Protein AF-A0A7C2JYH9-F1 (afdb_monomer)

pLDDT: mean 71.26, std 11.31, range [40.41, 88.88]

Organism: NCBI:txid360056

Sequence (153 aa):
MNAPSTTSTTDSGTVCRYCSLPVAGTVSPGEDAYCCFGCRFAAAVTGATGDQGEARWMATALGLSVFCTMNVVMMTMALWSYAAAPQSPFERHLADFLRYGALLFTAPVLLLLGRSLAINAWRQLRRGSLSNDLLLLTGVAAAAVVSVVATMR

Secondary structure (DSSP, 8-state):
------------PPBPTTT-PBP-SPPPTTS---SSHHHHHHHHHH--SS-HHHHHHHHHHHHHHHHHHHHHHHHHHHHHHHSSS--SHHHHHHHHHHHHHHHHHHHHHHHHHHHHHHHHHHHHHHTT---HHHHHHHHHHHHHHHHHHHHH-

Radius of gyration: 21.71 Å; Cα contacts (8 Å, |Δi|>4): 119; chains: 1; bounding box: 62×43×54 Å

Solvent-accessible surface area (backbone atoms only — not comparable to full-atom values): 8812 Å² total; per-residue (Å²): 137,81,80,84,79,81,77,78,76,80,71,90,54,54,46,11,77,73,74,63,44,79,27,76,57,91,68,61,94,92,57,90,48,54,61,39,70,65,44,44,49,51,45,53,69,70,48,90,69,88,51,67,62,62,42,49,50,50,53,49,52,50,52,50,37,52,54,30,48,53,52,32,52,52,36,50,52,50,32,59,74,70,30,69,74,58,86,48,78,66,30,47,55,50,34,50,51,38,50,53,48,32,48,59,41,45,48,59,39,49,53,60,52,45,49,58,49,50,58,48,35,53,55,35,53,75,54,74,31,93,41,70,52,48,59,54,48,51,53,54,51,52,55,50,51,52,52,53,52,65,69,77,105

Mean predicted aligned error: 12.72 Å

Foldseek 3Di:
DDDDDPPPPPPVADAQPQPRHGAPFDDDPPDHDHQDPVSVLVCVCVVPDDPPPVNVLSVVLVVLLVVLVVLLVVLVVVCCVQQVPDPDPVSVVSNLVSLVSSVVSVVVNCVSVVVVLVVVLVVCVVRVDPGPSVVVNVVVVVVNVVSVVVSVD

Structure (mmCIF, N/CA/C/O backbone):
data_AF-A0A7C2JYH9-F1
#
_entry.id   AF-A0A7C2JYH9-F1
#
loop_
_atom_site.group_PDB
_atom_site.id
_atom_site.type_symbol
_atom_site.label_atom_id
_atom_site.label_alt_id
_atom_site.label_comp_id
_atom_site.label_asym_id
_atom_site.label_entity_id
_atom_site.label_seq_id
_atom_site.pdbx_PDB_ins_code
_atom_site.Cartn_x
_atom_site.Cartn_y
_atom_site.Cartn_z
_atom_site.occupancy
_atom_site.B_iso_or_equiv
_atom_site.auth_seq_id
_atom_site.auth_comp_id
_atom_site.auth_asym_id
_atom_site.auth_atom_id
_atom_site.pdbx_PDB_model_num
ATOM 1 N N . MET A 1 1 ? -39.394 36.019 4.699 1.00 40.41 1 MET A N 1
ATOM 2 C CA . MET A 1 1 ? -40.261 35.104 5.467 1.00 40.41 1 MET A CA 1
ATOM 3 C C . MET A 1 1 ? -39.894 33.672 5.105 1.00 40.41 1 MET A C 1
ATOM 5 O O . MET A 1 1 ? -40.191 33.229 4.009 1.00 40.41 1 MET A O 1
ATOM 9 N N . ASN A 1 2 ? -39.126 33.069 6.015 1.00 42.12 2 ASN A N 1
ATOM 10 C CA . ASN A 1 2 ? -38.903 31.659 6.361 1.00 42.12 2 ASN A CA 1
ATOM 11 C C . ASN A 1 2 ? -38.902 30.589 5.255 1.00 42.12 2 ASN A C 1
ATOM 13 O O . ASN A 1 2 ? -39.947 30.097 4.839 1.00 42.12 2 ASN A O 1
ATOM 17 N N . ALA A 1 3 ? -37.689 30.155 4.897 1.00 43.59 3 ALA A N 1
ATOM 18 C CA . ALA A 1 3 ? -37.429 28.853 4.296 1.00 43.59 3 ALA A CA 1
ATOM 19 C C . ALA A 1 3 ? -37.641 27.733 5.339 1.00 43.59 3 ALA A C 1
ATOM 21 O O . ALA A 1 3 ? -37.310 27.934 6.513 1.00 43.59 3 ALA A O 1
ATOM 22 N N . PRO A 1 4 ? -38.178 26.567 4.940 1.00 48.16 4 PRO A N 1
ATOM 23 C CA . PRO A 1 4 ? -38.357 25.434 5.832 1.00 48.16 4 PRO A CA 1
ATOM 24 C C . PRO A 1 4 ? -36.997 24.843 6.215 1.00 48.16 4 PRO A C 1
ATOM 26 O O . PRO A 1 4 ? -36.172 24.494 5.373 1.00 48.16 4 PRO A O 1
ATOM 29 N N . SER A 1 5 ? -36.796 24.752 7.522 1.00 45.44 5 SER A N 1
ATOM 30 C CA . SER A 1 5 ? -35.735 24.040 8.214 1.00 45.44 5 SER A CA 1
ATOM 31 C C . SER A 1 5 ? -35.665 22.584 7.749 1.00 45.44 5 SER A C 1
ATOM 33 O O . SER A 1 5 ? -36.522 21.767 8.092 1.00 45.44 5 SER A O 1
ATOM 35 N N . THR A 1 6 ? -34.614 22.240 7.000 1.00 44.12 6 THR A N 1
ATOM 36 C CA . THR A 1 6 ? -34.202 20.849 6.817 1.00 44.12 6 THR A CA 1
ATOM 37 C C . THR A 1 6 ? -33.797 20.296 8.175 1.00 44.12 6 THR A C 1
ATOM 39 O O . THR A 1 6 ? -32.759 20.616 8.748 1.00 44.12 6 THR A O 1
ATOM 42 N N . THR A 1 7 ? -34.698 19.489 8.709 1.00 42.22 7 THR A N 1
ATOM 43 C CA . THR A 1 7 ? -34.544 18.659 9.891 1.00 42.22 7 THR A CA 1
ATOM 44 C C . THR A 1 7 ? -33.436 17.649 9.597 1.00 42.22 7 THR A C 1
ATOM 46 O O . THR A 1 7 ? -33.659 16.628 8.955 1.00 42.22 7 THR A O 1
ATOM 49 N N . SER A 1 8 ? -32.210 17.948 10.022 1.00 42.62 8 SER A N 1
ATOM 50 C CA . SER A 1 8 ? -31.159 16.945 10.160 1.00 42.62 8 SER A CA 1
ATOM 51 C C . SER A 1 8 ? -31.549 16.051 11.332 1.00 42.62 8 SER A C 1
ATOM 53 O O . SER A 1 8 ? -31.332 16.402 12.491 1.00 42.62 8 SER A O 1
ATOM 55 N N . THR A 1 9 ? -32.213 14.943 11.015 1.00 42.75 9 THR A N 1
ATOM 56 C CA . THR A 1 9 ? -32.520 13.849 11.930 1.00 42.75 9 THR A CA 1
ATOM 57 C C . THR A 1 9 ? -31.244 13.459 12.665 1.00 42.75 9 THR A C 1
ATOM 59 O O . THR A 1 9 ? -30.290 12.977 12.056 1.00 42.75 9 THR A O 1
ATOM 62 N N . THR A 1 10 ? -31.218 13.717 13.969 1.00 44.34 10 THR A N 1
ATOM 63 C CA . THR A 1 10 ? -30.213 13.209 14.896 1.00 44.34 10 THR A CA 1
ATOM 64 C C . THR A 1 10 ? -30.364 11.692 14.939 1.00 44.34 10 THR A C 1
ATOM 66 O O . THR A 1 10 ? -31.104 11.156 15.760 1.00 44.34 10 THR A O 1
ATOM 69 N N . ASP A 1 11 ? -29.717 10.996 14.006 1.00 48.28 11 ASP A N 1
ATOM 70 C CA . ASP A 1 11 ? -29.376 9.598 14.212 1.00 48.28 11 ASP A CA 1
ATOM 71 C C . ASP A 1 11 ? -28.418 9.598 15.403 1.00 48.28 11 ASP A C 1
ATOM 73 O O . ASP A 1 11 ? -27.354 10.224 15.352 1.00 48.28 11 ASP A O 1
ATOM 77 N N . SER A 1 12 ? -28.828 8.983 16.511 1.00 46.62 12 SER A N 1
ATOM 78 C CA . SER A 1 12 ? -27.999 8.743 17.698 1.00 46.62 12 SER A CA 1
ATOM 79 C C . SER A 1 12 ? -26.938 7.693 17.351 1.00 46.62 12 SER A C 1
ATOM 81 O O . SER A 1 12 ? -26.875 6.613 17.934 1.00 46.62 12 SER A O 1
ATOM 83 N N . GLY A 1 13 ? -26.166 7.991 16.309 1.00 58.81 13 GLY A N 1
ATOM 84 C CA . GLY A 1 13 ? -25.212 7.122 15.666 1.00 58.81 13 GLY A CA 1
ATOM 85 C C . GLY A 1 13 ? -23.961 7.019 16.512 1.00 58.81 13 GLY A C 1
ATOM 86 O O . GLY A 1 13 ? -23.521 7.973 17.158 1.00 58.81 13 GLY A O 1
ATOM 87 N N . THR A 1 14 ? -23.376 5.831 16.516 1.00 73.69 14 THR A N 1
ATOM 88 C CA . THR A 1 14 ? -22.096 5.601 17.167 1.00 73.69 14 THR A CA 1
ATOM 89 C C . THR A 1 14 ? -21.051 6.551 16.574 1.00 73.69 14 THR A C 1
ATOM 91 O O . THR A 1 14 ? -20.846 6.592 15.361 1.00 73.69 14 THR A O 1
ATOM 94 N N . VAL A 1 15 ? -20.401 7.345 17.423 1.00 82.75 15 VAL A N 1
ATOM 95 C CA . VAL A 1 15 ? -19.322 8.255 17.015 1.00 82.75 15 VAL A CA 1
ATOM 96 C C . VAL A 1 15 ? -17.974 7.544 17.071 1.00 82.75 15 VAL A C 1
ATOM 98 O O . VAL A 1 15 ? -17.755 6.644 17.882 1.00 82.75 15 VAL A O 1
ATOM 101 N N . CYS A 1 16 ? -17.049 7.942 16.201 1.00 81.75 16 CYS A N 1
ATOM 102 C CA . CYS A 1 16 ? -15.699 7.394 16.171 1.00 81.75 16 CYS A CA 1
ATOM 103 C C . CYS A 1 16 ? -14.961 7.753 17.465 1.00 81.75 16 CYS A C 1
ATOM 105 O O . CYS A 1 16 ? -14.857 8.932 17.801 1.00 81.75 16 CYS A O 1
ATOM 107 N N . ARG A 1 17 ? -14.366 6.771 18.151 1.00 83.75 17 ARG A N 1
ATOM 108 C CA . ARG A 1 17 ? -13.667 7.001 19.430 1.00 83.75 17 ARG A CA 1
ATOM 109 C C . ARG A 1 17 ? -12.470 7.954 19.322 1.00 83.75 17 ARG A C 1
ATOM 111 O O . ARG A 1 17 ? -12.154 8.646 20.281 1.00 83.75 17 ARG A O 1
ATOM 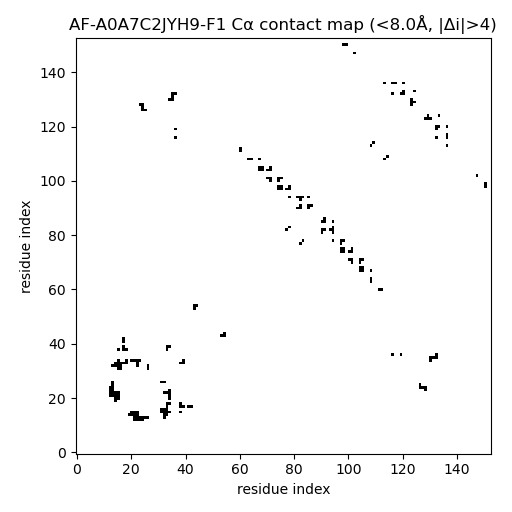118 N N . TYR A 1 18 ? -11.794 7.971 18.174 1.00 82.00 18 TYR A N 1
ATOM 119 C CA . TYR A 1 18 ? -10.576 8.767 17.972 1.00 82.00 18 TYR A CA 1
ATOM 120 C C . TYR A 1 18 ? -10.864 10.125 17.314 1.00 82.00 18 TYR A C 1
ATOM 122 O O . TYR A 1 18 ? -10.340 11.148 17.735 1.00 82.00 18 TYR A O 1
ATOM 130 N N . CYS A 1 19 ? -11.722 10.135 16.291 1.00 83.50 19 CYS A N 1
ATOM 131 C CA . CYS A 1 19 ? -11.964 11.301 15.438 1.00 83.50 19 CYS A CA 1
ATOM 132 C C . CYS A 1 19 ? -13.301 12.012 15.743 1.00 83.50 19 CYS A C 1
ATOM 134 O O . CYS A 1 19 ? -13.556 13.081 15.202 1.00 83.50 19 CYS A O 1
ATOM 136 N N . SER A 1 20 ? -14.176 11.433 16.577 1.00 83.38 20 SER A N 1
ATOM 137 C CA . SER A 1 20 ? -15.526 11.928 16.928 1.00 83.38 20 SER A CA 1
ATOM 138 C C . SER A 1 20 ? -16.515 12.133 15.768 1.00 83.38 20 SER A C 1
ATOM 140 O O . SER A 1 20 ? -17.633 12.591 15.983 1.00 83.38 20 SER A O 1
ATOM 142 N N . LEU A 1 21 ? -16.151 11.745 14.542 1.00 83.12 21 LEU A N 1
ATOM 143 C CA . LEU A 1 21 ? -17.056 11.771 13.393 1.00 83.12 21 LEU A CA 1
ATOM 144 C C . LEU A 1 21 ? -18.165 10.707 13.501 1.00 83.12 21 LEU A C 1
ATOM 146 O O . LEU A 1 21 ? -17.926 9.648 14.094 1.00 83.12 21 LEU A O 1
ATOM 150 N N . PRO A 1 22 ? -19.338 10.942 12.878 1.00 78.56 22 PRO A N 1
ATOM 151 C CA . PRO A 1 22 ? -20.402 9.946 12.798 1.00 78.56 22 PRO A CA 1
ATOM 152 C C . PRO A 1 22 ? -19.898 8.698 12.071 1.00 78.56 22 PRO A C 1
ATOM 154 O O . PRO A 1 22 ? -19.314 8.799 10.988 1.00 78.56 22 PRO A O 1
ATOM 157 N N . VAL A 1 23 ? -20.110 7.517 12.651 1.00 75.38 23 VAL A N 1
ATOM 158 C CA . VAL A 1 23 ? -19.785 6.246 11.998 1.00 75.38 23 VAL A CA 1
ATOM 159 C C . VAL A 1 23 ? -21.058 5.700 11.368 1.00 75.38 23 VAL A C 1
ATOM 161 O O . VAL A 1 23 ? -22.042 5.445 12.055 1.00 75.38 23 VAL A O 1
ATOM 164 N N . ALA A 1 24 ? -21.037 5.501 10.051 1.00 66.12 24 ALA A N 1
ATOM 165 C CA . ALA A 1 24 ? -22.114 4.799 9.370 1.00 66.12 24 ALA A CA 1
ATOM 166 C C . ALA A 1 24 ? -22.028 3.299 9.703 1.00 66.12 24 ALA A C 1
ATOM 168 O O . ALA A 1 24 ? -21.082 2.623 9.288 1.00 66.12 24 ALA A O 1
ATOM 169 N N . GLY A 1 25 ? -23.005 2.782 10.452 1.00 64.38 25 GLY A N 1
ATOM 170 C CA . GLY A 1 25 ? -23.198 1.347 10.675 1.00 64.38 25 GLY A CA 1
ATOM 171 C C . GLY A 1 25 ? -23.407 0.936 12.133 1.00 64.38 25 GLY A C 1
ATOM 172 O O . GLY A 1 25 ? -23.141 1.681 13.070 1.00 64.38 25 GLY A O 1
ATOM 173 N N . THR A 1 26 ? -23.874 -0.298 12.320 1.00 58.72 26 THR A N 1
ATOM 174 C CA . THR A 1 26 ? -24.072 -0.906 13.640 1.00 58.72 26 THR A CA 1
ATOM 175 C C . THR A 1 26 ? -22.746 -1.432 14.184 1.00 58.72 26 THR A C 1
ATOM 177 O O . THR A 1 26 ? -22.081 -2.269 13.555 1.00 58.72 26 THR A O 1
ATOM 180 N N . VAL A 1 27 ? -22.360 -0.959 15.363 1.00 63.78 27 VAL A N 1
ATOM 181 C CA . VAL A 1 27 ? -21.192 -1.442 16.107 1.00 63.78 27 VAL A CA 1
ATOM 182 C C . VAL A 1 27 ? -21.681 -2.468 17.123 1.00 63.78 27 VAL A C 1
ATOM 184 O O . VAL A 1 27 ? -22.695 -2.245 17.782 1.00 63.78 27 VAL A O 1
ATOM 187 N N . SER A 1 28 ? -21.005 -3.617 17.220 1.00 63.00 28 SER A N 1
ATOM 188 C CA . SER A 1 28 ? -21.361 -4.609 18.236 1.00 63.00 28 SER A CA 1
ATOM 189 C C . SER A 1 28 ? -21.093 -4.025 19.626 1.00 63.00 28 SER A C 1
ATOM 191 O O . SER A 1 28 ? -20.045 -3.404 19.820 1.00 63.00 28 SER A O 1
ATOM 193 N N . PRO A 1 29 ? -21.997 -4.218 20.601 1.00 53.09 29 PRO A N 1
ATOM 194 C CA . PRO A 1 29 ? -21.786 -3.724 21.956 1.00 53.09 29 PRO A CA 1
ATOM 195 C C . PRO A 1 29 ? -20.504 -4.339 22.539 1.00 53.09 29 PRO A C 1
ATOM 197 O O . PRO A 1 29 ? -20.410 -5.556 22.682 1.00 53.09 29 PRO A O 1
ATOM 200 N N . GLY A 1 30 ? -19.509 -3.493 22.831 1.00 60.97 30 GLY A N 1
ATOM 201 C CA . GLY A 1 30 ? -18.199 -3.886 23.371 1.00 60.97 30 GLY A CA 1
ATOM 202 C C . GLY A 1 30 ? -17.003 -3.748 22.417 1.00 60.97 30 GLY A C 1
ATOM 203 O O . GLY A 1 30 ? -15.876 -3.930 22.866 1.00 60.97 30 GLY A O 1
ATOM 204 N N . GLU A 1 31 ? -17.208 -3.404 21.139 1.00 67.06 31 GLU A N 1
ATOM 205 C CA . GLU A 1 31 ? -16.120 -3.146 20.177 1.00 67.06 31 GLU A CA 1
ATOM 206 C C . GLU A 1 31 ? -15.966 -1.634 19.918 1.00 67.06 31 GLU A C 1
ATOM 208 O O . GLU A 1 31 ? -16.958 -0.928 19.729 1.00 67.06 31 GLU A O 1
ATOM 213 N N . ASP A 1 32 ? -14.731 -1.117 19.911 1.00 72.62 32 ASP A N 1
ATOM 214 C CA . ASP A 1 32 ? -14.471 0.300 19.625 1.00 72.62 32 ASP A CA 1
ATOM 215 C C . ASP A 1 32 ? -14.787 0.641 18.156 1.00 72.62 32 ASP A C 1
ATOM 217 O O . ASP A 1 32 ? -14.306 0.001 17.216 1.00 72.62 32 ASP A O 1
ATOM 221 N N . ALA A 1 33 ? -15.587 1.690 17.950 1.00 77.00 33 ALA A N 1
ATOM 222 C CA . ALA A 1 33 ? -15.995 2.161 16.631 1.00 77.00 33 ALA A CA 1
ATOM 223 C C . ALA A 1 33 ? -14.982 3.145 16.029 1.00 77.00 33 ALA A C 1
ATOM 225 O O . ALA A 1 33 ? -14.638 4.157 16.649 1.00 77.00 33 ALA A O 1
ATOM 226 N N . TYR A 1 34 ? -14.581 2.910 14.776 1.00 77.19 34 TYR A N 1
ATOM 227 C CA . TYR A 1 34 ? -13.697 3.807 14.027 1.00 77.19 34 TYR A CA 1
ATOM 228 C C . TYR A 1 34 ? -14.257 4.114 12.639 1.00 77.19 34 TYR A C 1
ATOM 230 O O . TYR A 1 34 ? -14.714 3.217 11.935 1.00 77.19 34 TYR A O 1
ATOM 238 N N . CYS A 1 35 ? -14.178 5.382 12.226 1.00 77.69 35 CYS A N 1
ATOM 239 C CA . CYS A 1 35 ? -14.684 5.839 10.928 1.00 77.69 35 CYS A CA 1
ATOM 240 C C . CYS A 1 35 ? -13.781 5.475 9.733 1.00 77.69 35 CYS A C 1
ATOM 242 O O . CYS A 1 35 ? -14.233 5.547 8.597 1.00 77.69 35 CYS A O 1
ATOM 244 N N . CYS A 1 36 ? -12.516 5.104 9.963 1.00 74.25 36 CYS A N 1
ATOM 245 C CA . CYS A 1 36 ? -11.586 4.632 8.930 1.00 74.25 36 CYS A CA 1
ATOM 246 C C . CYS A 1 36 ? -10.461 3.786 9.542 1.00 74.25 36 CYS A C 1
ATOM 248 O O . CYS A 1 36 ? -10.249 3.798 10.763 1.00 74.25 36 CYS A O 1
ATOM 250 N N . PHE A 1 37 ? -9.692 3.094 8.695 1.00 75.19 37 PHE A N 1
ATOM 251 C CA . PHE A 1 37 ? -8.493 2.369 9.129 1.00 75.19 37 PHE A CA 1
ATOM 252 C C . PHE A 1 37 ? -7.488 3.279 9.857 1.00 75.19 37 PHE A C 1
ATOM 254 O O . PHE A 1 37 ? -6.884 2.848 10.834 1.00 75.19 37 PHE A O 1
ATOM 261 N N . GLY A 1 38 ? -7.361 4.547 9.448 1.00 76.88 38 GLY A N 1
ATOM 262 C CA . GLY A 1 38 ? -6.455 5.519 10.070 1.00 76.88 38 GLY A CA 1
ATOM 263 C C . GLY A 1 38 ? -6.788 5.830 11.533 1.00 76.88 38 GLY A C 1
ATOM 264 O O . GLY A 1 38 ? -5.906 5.752 12.384 1.00 76.88 38 GLY A O 1
ATOM 265 N N . CYS A 1 39 ? -8.057 6.110 11.856 1.00 79.44 39 CYS A N 1
ATOM 266 C CA . CYS A 1 39 ? -8.483 6.378 13.237 1.00 79.44 39 CYS A CA 1
ATOM 267 C C . CYS A 1 39 ? -8.343 5.109 14.119 1.00 79.44 39 CYS A C 1
ATOM 269 O O . CYS A 1 39 ? -7.981 5.227 15.288 1.00 79.44 39 CYS A O 1
ATOM 271 N N . ARG A 1 40 ? -8.545 3.896 13.561 1.00 77.38 40 ARG A N 1
ATOM 272 C CA . ARG A 1 40 ? -8.258 2.616 14.253 1.00 77.38 40 ARG A CA 1
ATOM 273 C C . ARG A 1 40 ? -6.760 2.430 14.500 1.00 77.38 40 ARG A C 1
ATOM 275 O O . ARG A 1 40 ? -6.365 2.046 15.593 1.00 77.38 40 ARG A O 1
ATOM 282 N N . PHE A 1 41 ? -5.935 2.695 13.490 1.00 76.69 41 PHE A N 1
ATOM 283 C CA . PHE A 1 41 ? -4.480 2.591 13.572 1.00 76.69 41 PHE A CA 1
ATOM 284 C C . PHE A 1 41 ? -3.917 3.549 14.625 1.00 76.69 41 PHE A C 1
ATOM 286 O O . PHE A 1 41 ? -3.153 3.135 15.489 1.00 76.69 41 PHE A O 1
ATOM 293 N N . ALA A 1 42 ? -4.343 4.812 14.598 1.00 78.88 42 ALA A N 1
ATOM 294 C CA . ALA A 1 42 ? -3.898 5.799 15.565 1.00 78.88 42 ALA A CA 1
ATOM 295 C C . ALA A 1 42 ? -4.299 5.396 16.989 1.00 78.88 42 ALA A C 1
ATOM 297 O O . ALA A 1 42 ? -3.457 5.420 17.881 1.00 78.88 42 ALA A O 1
ATOM 298 N N . ALA A 1 43 ? -5.532 4.916 17.180 1.00 76.81 43 ALA A N 1
ATOM 299 C CA . ALA A 1 43 ? -5.979 4.401 18.468 1.00 76.81 43 ALA A CA 1
ATOM 300 C C . ALA A 1 43 ? -5.209 3.151 18.931 1.00 76.81 43 ALA A C 1
ATOM 302 O O . ALA A 1 43 ? -4.953 3.035 20.124 1.00 76.81 43 ALA A O 1
ATOM 303 N N . ALA A 1 44 ? -4.792 2.259 18.026 1.00 74.31 44 ALA A N 1
ATOM 304 C CA . ALA A 1 44 ? -3.948 1.106 18.359 1.00 74.31 44 ALA A CA 1
ATOM 305 C C . ALA A 1 44 ? -2.516 1.513 18.761 1.00 74.31 44 ALA A C 1
ATOM 307 O O . ALA A 1 44 ? -1.904 0.867 19.605 1.00 74.31 44 ALA A O 1
ATOM 308 N N . VAL A 1 45 ? -1.986 2.599 18.189 1.00 72.25 45 VAL A N 1
ATOM 309 C CA . VAL A 1 45 ? -0.651 3.128 18.524 1.00 72.25 45 VAL A CA 1
ATOM 310 C C . VAL A 1 45 ? -0.671 3.943 19.821 1.00 72.25 45 VAL A C 1
ATOM 312 O O . VAL A 1 45 ? 0.268 3.863 20.609 1.00 72.25 45 VAL A O 1
ATOM 315 N N . THR A 1 46 ? -1.727 4.727 20.061 1.00 74.31 46 THR A N 1
ATOM 316 C CA . THR A 1 46 ? -1.848 5.579 21.258 1.00 74.31 46 THR A CA 1
ATOM 317 C C . THR A 1 46 ? -2.508 4.872 22.446 1.00 74.31 46 THR A C 1
ATOM 319 O O . THR A 1 46 ? -2.352 5.308 23.584 1.00 74.31 46 THR A O 1
ATOM 322 N N . GLY A 1 47 ? -3.281 3.811 22.204 1.00 65.69 47 GLY A N 1
ATOM 323 C CA . GLY A 1 47 ? -3.992 3.031 23.215 1.00 65.69 47 GLY 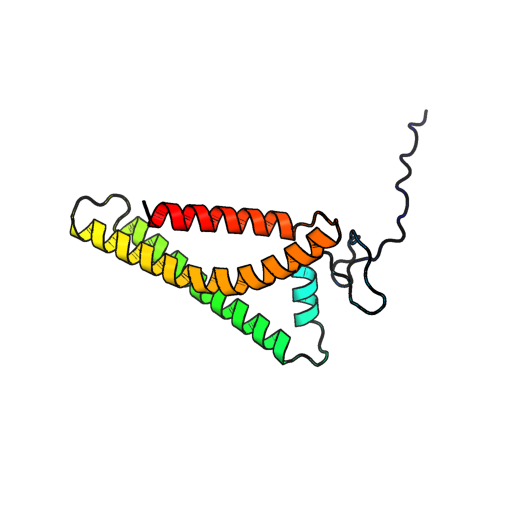A CA 1
ATOM 324 C C . GLY A 1 47 ? -3.064 2.029 23.890 1.00 65.69 47 GLY A C 1
ATOM 325 O O . GLY A 1 47 ? -2.919 0.900 23.438 1.00 65.69 47 GLY A O 1
ATOM 326 N N . ALA A 1 48 ? -2.433 2.446 24.984 1.00 50.62 48 ALA A N 1
ATOM 327 C CA . ALA A 1 48 ? -1.442 1.683 25.743 1.00 50.62 48 ALA A CA 1
ATOM 328 C C . ALA A 1 48 ? -2.002 0.474 26.539 1.00 50.62 48 ALA A C 1
ATOM 330 O O . ALA A 1 48 ? -1.630 0.265 27.693 1.00 50.62 48 ALA A O 1
ATOM 331 N N . THR A 1 49 ? -2.869 -0.354 25.950 1.00 49.22 49 THR A N 1
ATOM 332 C CA . THR A 1 49 ? -3.375 -1.589 26.575 1.00 49.22 49 THR A CA 1
ATOM 333 C C . THR A 1 49 ? -2.958 -2.833 25.793 1.00 49.22 49 THR A C 1
ATOM 335 O O . THR A 1 49 ? -3.604 -3.237 24.835 1.00 49.22 49 THR A O 1
ATOM 338 N N . GLY A 1 50 ? -1.886 -3.474 26.264 1.00 52.91 50 GLY A N 1
ATOM 339 C CA . GLY A 1 50 ? -1.726 -4.934 26.251 1.00 52.91 50 GLY A CA 1
ATOM 340 C C . GLY A 1 50 ? -1.273 -5.620 24.961 1.00 52.91 50 GLY A C 1
ATOM 341 O O . GLY A 1 50 ? -0.516 -6.582 25.061 1.00 52.91 50 GLY A O 1
ATOM 342 N N . ASP A 1 51 ? -1.646 -5.147 23.771 1.00 56.50 51 ASP A N 1
ATOM 343 C CA . ASP A 1 51 ? -1.297 -5.831 22.515 1.00 56.50 51 ASP A CA 1
ATOM 344 C C . ASP A 1 51 ? 0.013 -5.311 21.901 1.00 56.50 51 ASP A C 1
ATOM 346 O O . ASP A 1 51 ? 0.086 -4.812 20.775 1.00 56.50 51 ASP A O 1
ATOM 350 N N . GLN A 1 52 ? 1.096 -5.435 22.676 1.00 60.41 52 GLN A N 1
ATOM 351 C CA . GLN A 1 52 ? 2.468 -5.145 22.231 1.00 60.41 52 GLN A CA 1
ATOM 352 C C . GLN A 1 52 ? 2.796 -5.841 20.892 1.00 60.41 52 GLN A C 1
ATOM 354 O O . GLN A 1 52 ? 3.664 -5.377 20.154 1.00 60.41 52 GLN A O 1
ATOM 359 N N . GLY A 1 53 ? 2.117 -6.950 20.570 1.00 60.66 53 GLY A N 1
ATOM 360 C CA . GLY A 1 53 ? 2.241 -7.670 19.307 1.00 60.66 53 GLY A CA 1
ATOM 361 C C . GLY A 1 53 ? 1.639 -6.914 18.122 1.00 60.66 53 GLY A C 1
ATOM 362 O O . GLY A 1 53 ? 2.350 -6.687 17.141 1.00 60.66 53 GLY A O 1
ATOM 363 N N . GLU A 1 54 ? 0.373 -6.486 18.207 1.00 66.62 54 GLU A N 1
ATOM 364 C CA . GLU A 1 54 ? -0.299 -5.754 17.116 1.00 66.62 54 GLU A CA 1
ATOM 365 C C . GLU A 1 54 ? 0.381 -4.397 16.856 1.00 66.62 54 GLU A C 1
ATOM 367 O O . GLU A 1 54 ? 0.658 -4.055 15.701 1.00 66.62 54 GLU A O 1
ATOM 372 N N . ALA A 1 55 ? 0.777 -3.679 17.915 1.00 71.06 55 ALA A N 1
ATOM 373 C CA . ALA A 1 55 ? 1.494 -2.406 17.799 1.00 71.06 55 ALA A CA 1
ATOM 374 C C . ALA A 1 55 ? 2.882 -2.564 17.142 1.00 71.06 55 ALA A C 1
ATOM 376 O O . ALA A 1 55 ? 3.239 -1.808 16.233 1.00 71.06 55 ALA A O 1
ATOM 377 N N . ARG A 1 56 ? 3.668 -3.578 17.541 1.00 73.25 56 ARG A N 1
ATOM 378 C CA . ARG A 1 56 ? 4.987 -3.859 16.935 1.00 73.25 56 ARG A CA 1
ATOM 379 C C . ARG A 1 56 ? 4.866 -4.344 15.495 1.00 73.25 56 ARG A C 1
ATOM 381 O O . ARG A 1 56 ? 5.678 -3.948 14.658 1.00 73.25 56 ARG A O 1
ATOM 388 N N . TRP A 1 57 ? 3.865 -5.167 15.185 1.00 73.56 57 TRP A N 1
ATOM 389 C CA . TRP A 1 57 ? 3.590 -5.607 13.818 1.00 73.56 57 TRP A CA 1
ATOM 390 C C . TRP A 1 57 ? 3.248 -4.422 12.914 1.00 73.56 57 TRP A C 1
ATOM 392 O O . TRP A 1 57 ? 3.826 -4.283 11.838 1.00 73.56 57 TRP A O 1
ATOM 402 N N . MET A 1 58 ? 2.379 -3.523 13.378 1.00 73.81 58 MET A N 1
ATOM 403 C CA . MET A 1 58 ? 2.020 -2.301 12.662 1.00 73.81 58 MET A CA 1
ATOM 404 C C . MET A 1 58 ? 3.225 -1.385 12.429 1.00 73.81 58 MET A C 1
ATOM 406 O O . MET A 1 58 ? 3.433 -0.939 11.302 1.00 73.81 58 MET A O 1
ATOM 410 N N . ALA A 1 59 ? 4.057 -1.156 13.450 1.00 78.69 59 ALA A N 1
ATOM 411 C CA . ALA A 1 59 ? 5.277 -0.360 13.319 1.00 78.69 59 ALA A CA 1
ATOM 412 C C . ALA A 1 59 ? 6.278 -0.985 12.330 1.00 78.69 59 ALA A C 1
ATOM 414 O O . ALA A 1 59 ? 6.855 -0.284 11.500 1.00 78.69 59 ALA A O 1
ATOM 415 N N . THR A 1 60 ? 6.439 -2.312 12.368 1.00 79.00 60 THR A N 1
ATOM 416 C CA . THR A 1 60 ? 7.318 -3.051 11.446 1.00 79.00 60 THR A CA 1
ATOM 417 C C . THR A 1 60 ? 6.791 -2.995 10.014 1.00 79.00 60 THR A C 1
ATOM 419 O O . THR A 1 60 ? 7.556 -2.739 9.088 1.00 79.00 60 THR A O 1
ATOM 422 N N . ALA A 1 61 ? 5.481 -3.173 9.819 1.00 79.19 61 ALA A N 1
ATOM 423 C CA . ALA A 1 61 ? 4.841 -3.066 8.513 1.00 79.19 61 ALA A CA 1
ATOM 424 C C . ALA A 1 61 ? 4.978 -1.652 7.933 1.00 79.19 61 ALA A C 1
ATOM 426 O O . ALA A 1 61 ? 5.260 -1.508 6.743 1.00 79.19 61 ALA A O 1
ATOM 427 N N . LEU A 1 62 ? 4.845 -0.611 8.762 1.00 82.31 62 LEU A N 1
ATOM 428 C CA . LEU A 1 62 ? 5.066 0.775 8.346 1.00 82.31 62 LEU A CA 1
ATOM 429 C C . LEU A 1 62 ? 6.524 1.020 7.958 1.00 82.31 62 LEU A C 1
ATOM 431 O O . LEU A 1 62 ? 6.782 1.542 6.877 1.00 82.31 62 LEU A O 1
ATOM 435 N N . GLY A 1 63 ? 7.471 0.597 8.800 1.00 84.69 63 GLY A N 1
ATOM 436 C CA . GLY A 1 63 ? 8.901 0.732 8.528 1.00 84.69 63 GLY A CA 1
ATOM 437 C C . GLY A 1 63 ? 9.311 0.026 7.236 1.00 84.69 63 GLY A C 1
ATOM 438 O O . GLY A 1 63 ? 9.974 0.623 6.388 1.00 84.69 63 GLY A O 1
ATOM 439 N N . LEU A 1 64 ? 8.839 -1.208 7.035 1.00 84.31 64 LEU A N 1
ATOM 440 C CA . LEU A 1 64 ? 9.079 -1.967 5.809 1.00 84.31 64 LEU A CA 1
ATOM 441 C C . LEU A 1 64 ? 8.459 -1.276 4.588 1.00 84.31 64 LEU A C 1
ATOM 443 O O . LEU A 1 64 ? 9.100 -1.179 3.546 1.00 84.31 64 LEU A O 1
ATOM 447 N N . SER A 1 65 ? 7.246 -0.739 4.724 1.00 82.38 65 SER A N 1
ATOM 448 C CA . SER A 1 65 ? 6.562 -0.040 3.631 1.00 82.38 65 SER A CA 1
ATOM 449 C C . SER A 1 65 ? 7.285 1.237 3.218 1.00 82.38 65 SER A C 1
ATOM 451 O O . SER A 1 65 ? 7.453 1.485 2.024 1.00 82.38 65 SER A O 1
ATOM 453 N N . VAL A 1 66 ? 7.759 2.024 4.186 1.00 85.81 66 VAL A N 1
ATOM 454 C CA . VAL A 1 66 ? 8.548 3.236 3.926 1.00 85.81 66 VAL A CA 1
ATOM 455 C C . VAL A 1 66 ? 9.881 2.877 3.273 1.00 85.81 66 VAL A C 1
ATOM 457 O O . VAL A 1 66 ? 10.241 3.480 2.264 1.00 85.81 66 VAL A O 1
ATOM 460 N N . PHE A 1 67 ? 10.585 1.863 3.786 1.00 87.31 67 PHE A N 1
ATOM 461 C CA . PHE A 1 67 ? 11.848 1.405 3.208 1.00 87.31 67 PHE A CA 1
ATOM 462 C C . PHE A 1 67 ? 11.673 0.946 1.755 1.00 87.31 67 PHE A C 1
ATOM 464 O O . PHE A 1 67 ? 12.389 1.406 0.866 1.00 87.31 67 PHE A O 1
ATOM 471 N N . CYS A 1 68 ? 10.689 0.090 1.484 1.00 84.12 68 CYS A N 1
ATOM 472 C CA . CYS A 1 68 ? 10.391 -0.364 0.129 1.00 84.12 68 CYS A CA 1
ATOM 473 C C . CYS A 1 68 ? 9.985 0.800 -0.790 1.00 84.12 68 CYS A C 1
ATOM 475 O O . CYS A 1 68 ? 10.483 0.881 -1.909 1.00 84.12 68 CYS A O 1
ATOM 477 N N . THR A 1 69 ? 9.156 1.738 -0.318 1.00 83.62 69 THR A N 1
ATOM 478 C CA . THR A 1 69 ? 8.745 2.917 -1.105 1.00 83.62 69 THR A CA 1
ATOM 479 C C . THR A 1 69 ? 9.941 3.792 -1.471 1.00 83.62 69 THR A C 1
ATOM 481 O O . THR A 1 69 ? 10.067 4.206 -2.621 1.00 83.62 69 THR A O 1
ATOM 484 N N . MET A 1 70 ? 10.862 4.023 -0.531 1.00 88.88 70 MET A N 1
ATOM 485 C CA . MET A 1 70 ? 12.085 4.786 -0.789 1.00 88.88 70 MET A CA 1
ATOM 486 C C . MET A 1 70 ? 12.934 4.134 -1.893 1.00 88.88 70 MET A C 1
ATOM 488 O O . MET A 1 70 ? 13.395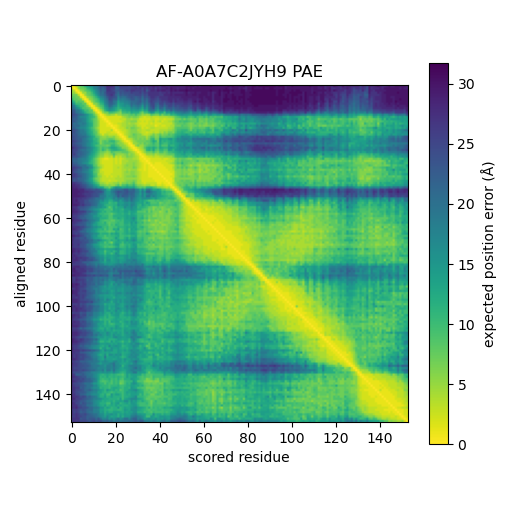 4.817 -2.807 1.00 88.88 70 MET A O 1
ATOM 492 N N . ASN A 1 71 ? 13.082 2.804 -1.862 1.00 85.00 71 ASN A N 1
ATOM 493 C CA . ASN A 1 71 ? 13.808 2.059 -2.895 1.00 85.00 71 ASN A CA 1
ATOM 494 C C . ASN A 1 71 ? 13.109 2.129 -4.265 1.00 85.00 71 ASN A C 1
ATOM 496 O O . ASN A 1 71 ? 13.776 2.307 -5.284 1.00 85.00 71 ASN A O 1
ATOM 500 N N . VAL A 1 72 ? 11.773 2.050 -4.305 1.00 83.75 72 VAL A N 1
ATOM 501 C CA . VAL A 1 72 ? 10.986 2.196 -5.545 1.00 83.75 72 VAL A CA 1
ATOM 502 C C . VAL A 1 72 ? 11.149 3.592 -6.146 1.00 83.75 72 VAL A C 1
ATOM 504 O O . VAL A 1 72 ? 11.360 3.714 -7.352 1.00 83.75 72 VAL A O 1
ATOM 507 N N . VAL A 1 73 ? 11.095 4.644 -5.326 1.00 87.06 73 VAL A N 1
ATOM 508 C CA . VAL A 1 73 ? 11.311 6.028 -5.780 1.00 87.06 73 VAL A CA 1
ATOM 509 C C . VAL A 1 73 ? 12.728 6.199 -6.328 1.00 87.06 73 VAL A C 1
ATOM 511 O O . VAL A 1 73 ? 12.894 6.768 -7.407 1.00 87.06 73 VAL A O 1
ATOM 514 N N . MET A 1 74 ? 13.739 5.646 -5.648 1.00 85.12 74 MET A N 1
ATOM 515 C CA . MET A 1 74 ? 15.130 5.680 -6.112 1.00 85.12 74 MET A CA 1
ATOM 516 C C . MET A 1 74 ? 15.301 4.980 -7.470 1.00 85.12 74 MET A C 1
ATOM 518 O O . MET A 1 74 ? 15.888 5.550 -8.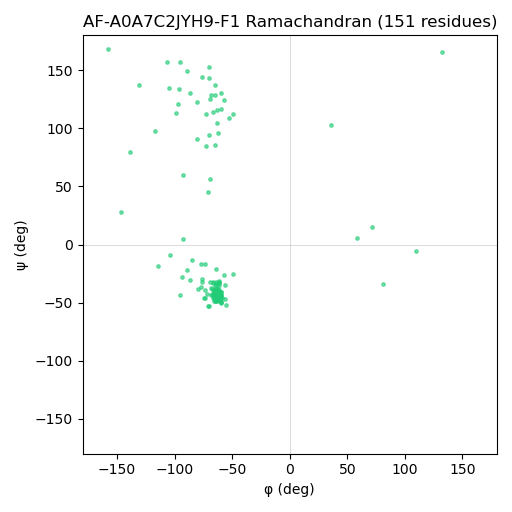388 1.00 85.12 74 MET A O 1
ATOM 522 N N . MET A 1 75 ? 14.746 3.774 -7.629 1.00 79.62 75 MET A N 1
ATOM 523 C CA . MET A 1 75 ? 14.767 3.029 -8.895 1.00 79.62 75 MET A CA 1
ATOM 524 C C . MET A 1 75 ? 13.989 3.755 -10.001 1.00 79.62 75 MET A C 1
ATOM 526 O O . MET A 1 75 ? 14.440 3.804 -11.139 1.00 79.62 75 MET A O 1
ATOM 530 N N . THR A 1 76 ? 12.853 4.377 -9.680 1.00 82.12 76 THR A N 1
ATOM 531 C CA . THR A 1 76 ? 12.058 5.145 -10.654 1.00 82.12 76 THR A CA 1
ATOM 532 C C . THR A 1 76 ? 12.820 6.372 -11.152 1.00 82.12 76 THR A C 1
ATOM 534 O O . THR A 1 76 ? 12.815 6.654 -12.350 1.00 82.12 76 THR A O 1
ATOM 537 N N . MET A 1 77 ? 13.520 7.075 -10.258 1.00 82.94 77 MET A N 1
ATOM 538 C CA . MET A 1 77 ? 14.388 8.195 -10.634 1.00 82.94 77 MET A CA 1
ATOM 539 C C . MET A 1 77 ? 15.553 7.740 -11.513 1.00 82.94 77 MET A C 1
ATOM 541 O O . MET A 1 77 ? 15.834 8.365 -12.532 1.00 82.94 77 MET A O 1
ATOM 545 N N . ALA A 1 78 ? 16.189 6.617 -11.176 1.00 79.25 78 ALA A N 1
ATOM 546 C CA . ALA A 1 78 ? 17.247 6.046 -12.002 1.00 79.25 78 ALA A CA 1
ATOM 547 C C . ALA A 1 78 ? 16.730 5.599 -13.385 1.00 79.25 78 ALA A C 1
ATOM 549 O O . ALA A 1 78 ? 17.399 5.839 -14.389 1.00 79.25 78 ALA A O 1
ATOM 550 N N . LEU A 1 79 ? 15.519 5.034 -13.464 1.00 78.62 79 LEU A N 1
ATOM 551 C CA . LEU A 1 79 ? 14.884 4.643 -14.726 1.00 78.62 79 LEU A CA 1
ATOM 552 C C . LEU A 1 79 ? 14.671 5.860 -15.631 1.00 78.62 79 LEU A C 1
ATOM 554 O O . LEU A 1 79 ? 15.046 5.830 -16.801 1.00 78.62 79 LEU A O 1
ATOM 558 N N . TRP A 1 80 ? 14.123 6.944 -15.080 1.00 78.62 80 TRP A N 1
ATOM 559 C CA . TRP A 1 80 ? 13.928 8.188 -15.823 1.00 78.62 80 TRP A CA 1
ATOM 560 C C . TRP A 1 80 ? 15.246 8.867 -16.216 1.00 78.62 80 TRP A C 1
ATOM 562 O O . TRP A 1 80 ? 15.317 9.483 -17.275 1.00 78.62 80 TRP A O 1
ATOM 572 N N . SER A 1 81 ? 16.299 8.737 -15.405 1.00 77.81 81 SER A N 1
ATOM 573 C CA . SER A 1 81 ? 17.600 9.353 -15.688 1.00 77.81 81 SER A CA 1
ATOM 574 C C . SER A 1 81 ? 18.413 8.616 -16.753 1.00 77.81 81 SER A C 1
ATOM 576 O O . SER A 1 81 ? 19.133 9.265 -17.506 1.00 77.81 81 SER A O 1
ATOM 578 N N . TYR A 1 82 ? 18.354 7.282 -16.795 1.00 68.75 82 TYR A N 1
ATOM 579 C CA . TYR A 1 82 ? 19.252 6.473 -17.632 1.00 68.75 82 TYR A CA 1
ATOM 580 C C . TYR A 1 82 ? 18.551 5.722 -18.761 1.00 68.75 82 TYR A C 1
ATOM 582 O O . TYR A 1 82 ? 1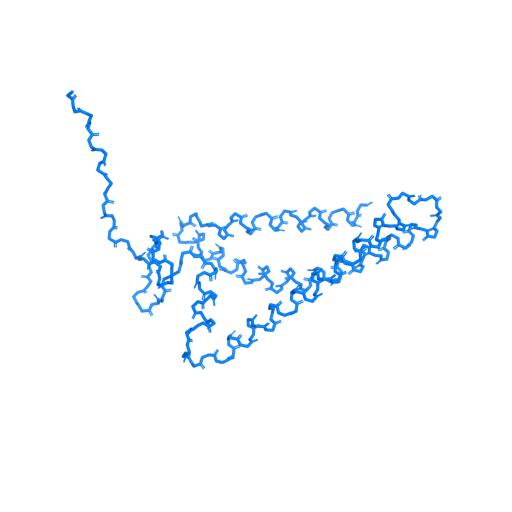9.214 5.296 -19.701 1.00 68.75 82 TYR A O 1
ATOM 590 N N . ALA A 1 83 ? 17.233 5.537 -18.684 1.00 64.75 83 ALA A N 1
ATOM 591 C CA . ALA A 1 83 ? 16.517 4.680 -19.620 1.00 64.75 83 ALA A CA 1
ATOM 592 C C . ALA A 1 83 ? 15.090 5.163 -19.937 1.00 64.75 83 ALA A C 1
ATOM 594 O O . ALA A 1 83 ? 14.227 4.362 -20.294 1.00 64.75 83 ALA A O 1
ATOM 595 N N . ALA A 1 84 ? 14.832 6.475 -19.847 1.00 67.06 84 ALA A N 1
ATOM 596 C CA . ALA A 1 84 ? 13.552 7.060 -20.260 1.00 67.06 84 ALA A CA 1
ATOM 597 C C . ALA A 1 84 ? 13.284 6.909 -21.770 1.00 67.06 84 ALA A C 1
ATOM 599 O O . ALA A 1 84 ? 12.133 6.774 -22.179 1.00 67.06 84 ALA A O 1
ATOM 600 N N . ALA A 1 85 ? 14.337 6.918 -22.596 1.00 66.69 85 ALA A N 1
ATOM 601 C CA . ALA A 1 85 ? 14.259 6.739 -24.045 1.00 66.69 85 ALA A CA 1
ATOM 602 C C . ALA A 1 85 ? 15.409 5.835 -24.525 1.00 66.69 85 ALA A C 1
ATOM 604 O O . ALA A 1 85 ? 16.416 6.351 -25.008 1.00 66.69 85 ALA A O 1
ATOM 605 N N . PRO A 1 86 ? 15.293 4.503 -24.367 1.00 65.81 86 PRO A N 1
ATOM 606 C CA . PRO A 1 86 ? 16.392 3.588 -24.638 1.00 65.81 86 PRO A CA 1
ATOM 607 C C . PRO A 1 86 ? 16.739 3.567 -26.134 1.00 65.81 86 PRO A C 1
ATOM 609 O O . PRO A 1 86 ? 15.945 3.121 -26.964 1.00 65.81 86 PRO A O 1
ATOM 612 N N . GLN A 1 87 ? 17.937 4.036 -26.476 1.00 66.94 87 GLN A N 1
ATOM 613 C CA . GLN A 1 87 ? 18.481 4.041 -27.838 1.00 66.94 87 GLN A CA 1
ATOM 614 C C . GLN A 1 87 ? 19.331 2.788 -28.097 1.00 66.94 87 GLN A C 1
ATOM 616 O O . GLN A 1 87 ? 19.392 2.296 -29.225 1.00 66.94 87 GLN A O 1
ATOM 621 N N . SER A 1 88 ? 19.938 2.215 -27.050 1.00 76.88 88 SER A N 1
ATOM 622 C CA . SER A 1 88 ? 20.806 1.033 -27.137 1.00 76.88 88 SER A CA 1
ATOM 623 C C . SER A 1 88 ? 20.151 -0.252 -26.580 1.00 76.88 88 SER A C 1
ATOM 625 O O . SER A 1 88 ? 19.218 -0.188 -25.775 1.00 76.88 88 SER A O 1
ATOM 627 N N . PRO A 1 89 ? 20.600 -1.460 -26.988 1.00 75.62 89 PRO A N 1
ATOM 628 C CA . PRO A 1 89 ? 20.129 -2.728 -26.408 1.00 75.62 89 PRO A CA 1
ATOM 629 C C . PRO A 1 89 ? 20.437 -2.844 -24.907 1.00 75.62 89 PRO A C 1
ATOM 631 O O . PRO A 1 89 ? 19.653 -3.412 -24.152 1.00 75.62 89 PRO A O 1
ATOM 634 N N . PHE A 1 90 ? 21.558 -2.263 -24.468 1.00 76.50 90 PHE A N 1
ATOM 635 C CA . PHE A 1 90 ? 21.975 -2.240 -23.067 1.00 76.50 90 PHE A CA 1
ATOM 636 C C . PHE A 1 90 ? 21.017 -1.414 -22.193 1.00 76.50 90 PHE A C 1
ATOM 638 O O . PHE A 1 90 ? 20.614 -1.871 -21.125 1.00 76.50 90 PHE A O 1
ATOM 645 N N . GLU A 1 91 ? 20.576 -0.246 -22.671 1.00 72.88 91 GLU A N 1
ATOM 646 C CA . GLU A 1 91 ? 19.600 0.597 -21.965 1.00 72.88 91 GLU A CA 1
ATOM 647 C C . GLU A 1 91 ? 18.235 -0.082 -21.802 1.00 72.88 91 GLU A C 1
ATOM 649 O O . GLU A 1 91 ? 17.588 0.112 -20.776 1.00 72.88 91 GLU A O 1
ATOM 654 N N . ARG A 1 92 ? 17.805 -0.916 -22.763 1.00 75.50 92 ARG A N 1
ATOM 655 C CA . ARG A 1 92 ? 16.558 -1.698 -22.637 1.00 75.50 92 ARG A CA 1
ATOM 656 C C . ARG A 1 92 ? 16.653 -2.725 -21.516 1.00 75.50 92 ARG A C 1
ATOM 658 O O . ARG A 1 92 ? 15.779 -2.771 -20.660 1.00 75.50 92 ARG A O 1
ATOM 665 N N . HIS A 1 93 ? 17.741 -3.495 -21.477 1.00 78.81 93 HIS A N 1
ATOM 666 C CA . HIS A 1 93 ? 17.956 -4.469 -20.406 1.00 78.81 93 HIS A CA 1
ATOM 667 C C . HIS A 1 93 ? 18.074 -3.802 -19.034 1.00 78.81 93 HIS A C 1
ATOM 669 O O . HIS A 1 93 ? 17.555 -4.331 -18.054 1.00 78.81 93 HIS A O 1
ATOM 675 N N . LEU A 1 94 ? 1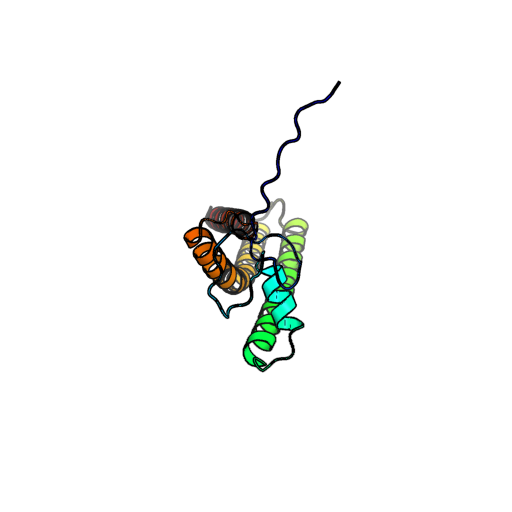8.709 -2.629 -18.961 1.00 75.94 94 LEU A N 1
ATOM 676 C CA . LEU A 1 94 ? 18.775 -1.843 -17.734 1.00 75.94 94 LEU A CA 1
ATOM 677 C C . LEU A 1 94 ? 17.378 -1.348 -17.322 1.00 75.94 94 LEU A C 1
ATOM 679 O O . LEU A 1 94 ? 16.999 -1.513 -16.166 1.00 75.94 94 LEU A O 1
ATOM 683 N N . ALA A 1 95 ? 16.580 -0.823 -18.259 1.00 74.25 95 ALA A N 1
ATOM 684 C CA . ALA A 1 95 ? 15.201 -0.405 -18.001 1.00 74.25 95 ALA A CA 1
ATOM 685 C C . ALA A 1 95 ? 14.355 -1.544 -17.421 1.00 74.25 95 ALA A C 1
ATOM 687 O O . ALA A 1 95 ? 13.676 -1.358 -16.408 1.00 74.25 95 ALA A O 1
ATOM 688 N N . ASP A 1 96 ? 14.437 -2.728 -18.028 1.00 78.06 96 ASP A N 1
ATOM 689 C CA . ASP A 1 96 ? 13.729 -3.915 -17.559 1.00 78.06 96 ASP A CA 1
ATOM 690 C C . ASP A 1 96 ? 14.201 -4.314 -16.160 1.00 78.06 96 ASP A C 1
ATOM 692 O O . ASP A 1 96 ? 13.374 -4.555 -15.282 1.00 78.06 96 ASP A O 1
ATOM 696 N N . PHE A 1 97 ? 15.512 -4.300 -15.899 1.00 81.50 97 PHE A N 1
ATOM 697 C CA . PHE A 1 97 ? 16.065 -4.627 -14.583 1.00 81.50 97 PHE A CA 1
ATOM 698 C C . PHE A 1 97 ? 15.555 -3.678 -13.490 1.00 81.50 97 PHE A C 1
ATOM 700 O O . PHE A 1 97 ? 15.152 -4.126 -12.415 1.00 81.50 97 PHE A O 1
ATOM 707 N N . LEU A 1 98 ? 15.507 -2.371 -13.770 1.00 79.00 98 LEU A N 1
ATOM 708 C CA . LEU A 1 98 ? 14.961 -1.384 -12.838 1.00 79.00 98 LEU A CA 1
ATOM 709 C C . LEU A 1 98 ? 13.444 -1.531 -12.650 1.00 79.00 98 LEU A C 1
ATOM 711 O O . LEU A 1 98 ? 12.962 -1.392 -11.524 1.00 79.00 98 LEU A O 1
ATOM 715 N N . ARG A 1 99 ? 12.685 -1.855 -13.707 1.00 77.75 99 ARG A N 1
ATOM 716 C CA . ARG A 1 99 ? 11.235 -2.119 -13.616 1.00 77.75 99 ARG A CA 1
ATOM 717 C C . ARG A 1 99 ? 10.945 -3.369 -12.789 1.00 77.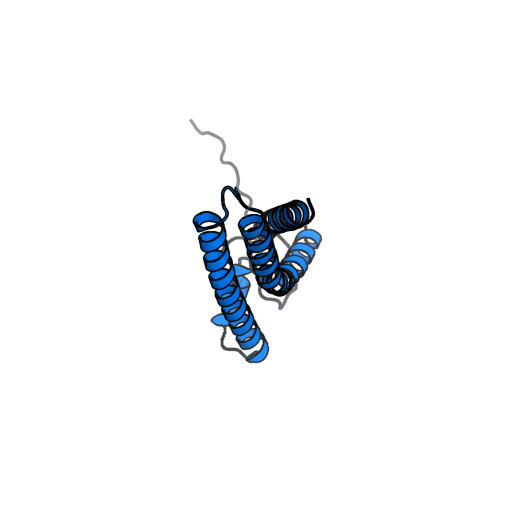75 99 ARG A C 1
ATOM 719 O O . ARG A 1 99 ? 10.101 -3.315 -11.898 1.00 77.75 99 ARG A O 1
ATOM 726 N N . TYR A 1 100 ? 11.663 -4.466 -13.030 1.00 80.00 100 TYR A N 1
ATOM 727 C CA . TYR A 1 100 ? 11.545 -5.692 -12.238 1.00 80.00 100 TYR A CA 1
ATOM 728 C C . TYR A 1 100 ? 11.979 -5.474 -10.786 1.00 80.00 100 TYR A C 1
ATOM 730 O O . TYR A 1 100 ? 11.310 -5.962 -9.877 1.00 80.00 100 TYR A O 1
ATOM 738 N N . GLY A 1 101 ? 13.035 -4.688 -10.550 1.00 81.12 101 GLY A N 1
ATOM 739 C CA . GLY A 1 101 ? 13.447 -4.277 -9.209 1.00 81.12 101 GLY A CA 1
ATOM 740 C C . GLY A 1 101 ? 12.346 -3.497 -8.486 1.00 81.12 101 GLY A C 1
ATOM 741 O O . GLY A 1 101 ? 11.956 -3.857 -7.376 1.00 81.12 101 GLY A O 1
ATOM 742 N N . ALA A 1 102 ? 11.773 -2.479 -9.132 1.00 78.75 102 ALA A N 1
ATOM 743 C CA . ALA A 1 102 ? 10.656 -1.716 -8.579 1.00 78.75 102 ALA A CA 1
ATOM 744 C C . ALA A 1 102 ? 9.431 -2.604 -8.299 1.00 78.75 102 ALA A C 1
ATOM 746 O O . ALA A 1 102 ? 8.814 -2.481 -7.238 1.00 78.75 102 ALA A O 1
ATOM 747 N N . LEU A 1 103 ? 9.108 -3.542 -9.195 1.00 79.44 103 LEU A N 1
ATOM 748 C CA . LEU A 1 103 ? 8.023 -4.505 -8.999 1.00 79.44 103 LEU A CA 1
ATOM 749 C C . LEU A 1 103 ? 8.283 -5.399 -7.775 1.00 79.44 103 LEU A C 1
ATOM 751 O O . LEU A 1 103 ? 7.390 -5.578 -6.945 1.00 79.44 103 LEU A O 1
ATOM 755 N N . LEU A 1 104 ? 9.514 -5.899 -7.624 1.00 84.00 104 LEU A N 1
ATOM 756 C CA . LEU A 1 104 ? 9.924 -6.753 -6.509 1.00 84.00 104 LEU A CA 1
ATOM 757 C C . LEU A 1 104 ? 9.800 -6.037 -5.161 1.00 84.00 104 LEU A C 1
ATOM 759 O O . LEU A 1 104 ? 9.354 -6.650 -4.198 1.00 84.00 104 LEU A O 1
ATOM 763 N N . PHE A 1 105 ? 10.143 -4.748 -5.087 1.00 79.75 105 PHE A N 1
ATOM 764 C CA . PHE A 1 105 ? 9.968 -3.953 -3.865 1.00 79.75 105 PHE A CA 1
ATOM 765 C C . PHE A 1 105 ? 8.515 -3.532 -3.623 1.00 79.75 105 PHE A C 1
ATOM 767 O O . PHE A 1 105 ? 8.104 -3.403 -2.471 1.00 79.75 105 PHE A O 1
ATOM 774 N N . THR A 1 106 ? 7.714 -3.355 -4.676 1.00 78.00 106 THR A N 1
ATOM 775 C CA . THR A 1 106 ? 6.296 -2.979 -4.549 1.00 78.00 106 THR A CA 1
ATOM 776 C C . THR A 1 106 ? 5.428 -4.171 -4.125 1.00 78.00 106 THR A C 1
ATOM 778 O O . THR A 1 106 ? 4.467 -4.001 -3.376 1.00 78.00 106 THR A O 1
ATOM 781 N N . ALA A 1 107 ? 5.780 -5.391 -4.539 1.00 81.25 107 ALA A N 1
ATOM 782 C CA . ALA A 1 107 ? 5.049 -6.618 -4.220 1.00 81.25 107 ALA A CA 1
ATOM 783 C C . ALA A 1 107 ? 4.846 -6.879 -2.708 1.00 81.25 107 ALA A C 1
ATOM 785 O O . ALA A 1 107 ? 3.696 -7.067 -2.302 1.00 81.25 107 ALA A O 1
ATOM 786 N N . PRO A 1 108 ? 5.883 -6.867 -1.842 1.00 76.12 108 PRO A N 1
ATOM 787 C CA . PRO A 1 108 ? 5.701 -7.074 -0.408 1.00 76.12 108 PRO A CA 1
ATOM 788 C C . PRO A 1 108 ? 4.891 -5.942 0.228 1.00 76.12 108 PRO A C 1
ATOM 790 O O . PRO A 1 108 ? 4.066 -6.214 1.093 1.00 76.12 108 PRO A O 1
ATOM 793 N N . VAL A 1 109 ? 5.044 -4.695 -0.230 1.00 75.88 109 VAL A N 1
ATOM 794 C CA . VAL A 1 109 ? 4.248 -3.559 0.271 1.00 75.88 109 VAL A CA 1
ATOM 795 C C . VAL A 1 109 ? 2.772 -3.751 -0.048 1.00 75.88 109 VAL A C 1
ATOM 797 O O . VAL A 1 109 ? 1.935 -3.647 0.846 1.00 75.88 109 VAL A O 1
ATOM 800 N N . LEU A 1 110 ? 2.448 -4.094 -1.297 1.00 73.81 110 LEU A N 1
ATOM 801 C CA . LEU A 1 110 ? 1.081 -4.391 -1.726 1.00 73.81 110 LEU A CA 1
ATOM 802 C C . LEU A 1 110 ? 0.497 -5.587 -0.977 1.00 73.81 110 LEU A C 1
ATOM 804 O O . LEU A 1 110 ? -0.667 -5.549 -0.593 1.00 73.81 110 LEU A O 1
ATOM 808 N N . LEU A 1 111 ? 1.285 -6.631 -0.725 1.00 78.75 111 LEU A N 1
ATOM 809 C CA . LEU A 1 111 ? 0.830 -7.786 0.046 1.00 78.75 111 LEU A CA 1
ATOM 810 C C . LEU A 1 111 ? 0.585 -7.441 1.520 1.00 78.75 111 LEU A C 1
ATOM 812 O O . LEU A 1 111 ? -0.443 -7.845 2.065 1.00 78.75 111 LEU A O 1
ATOM 816 N N . LEU A 1 112 ? 1.478 -6.685 2.167 1.00 70.12 112 LEU A N 1
ATOM 817 C CA . LEU A 1 112 ? 1.324 -6.299 3.573 1.00 70.12 112 LEU A CA 1
ATOM 818 C C . LEU A 1 112 ? 0.179 -5.294 3.770 1.00 70.12 112 LEU A C 1
ATOM 820 O O . LEU A 1 112 ? -0.710 -5.533 4.591 1.00 70.12 112 LEU A O 1
ATOM 824 N N . LEU A 1 113 ? 0.171 -4.186 3.020 1.00 67.19 113 LEU A N 1
ATOM 825 C CA . LEU A 1 113 ? -0.859 -3.147 3.143 1.00 67.19 113 LEU A CA 1
ATOM 826 C C . LEU A 1 113 ? -2.179 -3.588 2.523 1.00 67.19 113 LEU A C 1
ATOM 828 O O . LEU A 1 113 ? -3.227 -3.437 3.149 1.00 67.19 113 LEU A O 1
ATOM 832 N N . GLY A 1 114 ? -2.137 -4.161 1.321 1.00 67.44 114 GLY A N 1
ATOM 833 C CA . GLY A 1 114 ? -3.328 -4.581 0.590 1.00 67.44 114 GLY A CA 1
ATOM 834 C C . GLY A 1 114 ? -4.115 -5.648 1.337 1.00 67.44 114 GLY A C 1
ATOM 835 O O . GLY A 1 114 ? -5.339 -5.586 1.348 1.00 67.44 114 GLY A O 1
ATOM 836 N N . ARG A 1 115 ? -3.454 -6.564 2.059 1.00 74.44 115 ARG A N 1
ATOM 837 C CA . ARG A 1 115 ? -4.148 -7.544 2.908 1.00 74.44 115 ARG A CA 1
ATOM 838 C C . ARG A 1 115 ? -4.924 -6.878 4.046 1.00 74.44 115 ARG A C 1
ATOM 840 O O . ARG A 1 115 ? -6.093 -7.200 4.243 1.00 74.44 115 ARG A O 1
ATOM 847 N N . SER A 1 116 ? -4.304 -5.957 4.787 1.00 67.44 116 SER A N 1
ATOM 848 C CA . SER A 1 116 ? -4.986 -5.238 5.877 1.00 67.44 116 SER A CA 1
ATOM 849 C C . SER A 1 116 ? -6.156 -4.405 5.343 1.00 67.44 116 SER A C 1
ATOM 851 O O . SER A 1 116 ? -7.264 -4.443 5.885 1.00 67.44 116 SER A O 1
ATOM 853 N N . LEU A 1 117 ? -5.925 -3.714 4.224 1.00 67.62 117 LEU A N 1
ATOM 854 C CA . LEU A 1 117 ? -6.907 -2.846 3.589 1.00 67.62 117 LEU A CA 1
ATOM 855 C C . LEU A 1 117 ? -8.088 -3.649 3.021 1.00 67.62 117 LEU A C 1
ATOM 857 O O . LEU A 1 117 ? -9.236 -3.281 3.249 1.00 67.62 117 LEU A O 1
ATOM 861 N N . ALA A 1 118 ? -7.832 -4.793 2.379 1.00 69.31 118 ALA A N 1
ATOM 862 C CA . ALA A 1 118 ? -8.864 -5.676 1.836 1.00 69.31 118 ALA A CA 1
ATOM 863 C C . ALA A 1 118 ? -9.763 -6.264 2.931 1.00 69.31 118 ALA A C 1
ATOM 865 O O . ALA A 1 118 ? -10.982 -6.270 2.781 1.00 69.31 118 ALA A O 1
ATOM 866 N N . ILE A 1 119 ? -9.192 -6.706 4.058 1.00 69.88 119 ILE A N 1
ATOM 867 C CA . ILE A 1 119 ? -9.970 -7.244 5.187 1.00 69.88 119 ILE A CA 1
ATOM 868 C C . ILE A 1 119 ? -10.880 -6.161 5.790 1.00 69.88 119 ILE A C 1
ATOM 870 O O . ILE A 1 119 ? -12.017 -6.444 6.181 1.00 69.88 119 ILE A O 1
ATOM 874 N N . ASN A 1 120 ? -10.404 -4.916 5.869 1.00 65.19 120 ASN A N 1
ATOM 875 C CA . ASN A 1 120 ? -11.191 -3.799 6.390 1.00 65.19 120 ASN A CA 1
ATOM 876 C C . ASN A 1 120 ? -12.275 -3.339 5.413 1.00 65.19 120 ASN A C 1
ATOM 878 O O . ASN A 1 120 ? -13.430 -3.208 5.818 1.00 65.19 120 ASN A O 1
ATOM 882 N N . ALA A 1 121 ? -11.927 -3.172 4.135 1.00 63.88 121 ALA A N 1
ATOM 883 C CA . ALA A 1 121 ? -12.872 -2.820 3.084 1.00 63.88 121 ALA A CA 1
ATOM 884 C C . ALA A 1 121 ? -13.974 -3.879 2.957 1.00 63.88 121 ALA A C 1
ATOM 886 O O . ALA A 1 121 ? -15.146 -3.535 2.874 1.00 63.88 121 ALA A O 1
ATOM 887 N N . TRP A 1 122 ? -13.632 -5.168 3.048 1.00 70.69 122 TRP A N 1
ATOM 888 C CA . TRP A 1 122 ? -14.609 -6.256 3.015 1.00 70.69 122 TRP A CA 1
ATOM 889 C C . TRP A 1 122 ? -15.565 -6.235 4.215 1.00 70.69 122 TRP A C 1
ATOM 891 O O . TRP A 1 122 ? -16.771 -6.425 4.051 1.00 70.69 122 TRP A O 1
ATOM 901 N N . ARG A 1 123 ? -15.060 -5.964 5.429 1.00 66.38 123 ARG A N 1
ATOM 902 C CA . ARG A 1 123 ? -15.903 -5.819 6.630 1.00 66.38 123 ARG A CA 1
ATOM 903 C C . ARG A 1 123 ? -16.820 -4.599 6.557 1.00 66.38 123 ARG A C 1
ATOM 905 O O . ARG A 1 123 ? -17.973 -4.709 6.961 1.00 66.38 123 ARG A O 1
ATOM 912 N N . GLN A 1 124 ? -16.336 -3.470 6.045 1.00 63.25 124 GLN A N 1
ATOM 913 C CA . GLN A 1 124 ? -17.129 -2.241 5.912 1.00 63.25 124 GLN A CA 1
ATOM 914 C C . GLN A 1 124 ? -18.159 -2.340 4.781 1.00 63.25 124 GLN A C 1
ATOM 916 O O . GLN A 1 124 ? -19.313 -1.962 4.978 1.00 63.25 124 GLN A O 1
ATOM 921 N N . LEU A 1 125 ? -17.795 -2.965 3.657 1.00 68.25 125 LEU A N 1
ATOM 922 C CA . LEU A 1 125 ? -18.714 -3.246 2.555 1.00 68.25 125 LEU A CA 1
ATOM 923 C C . LEU A 1 125 ? -19.853 -4.169 2.998 1.00 68.25 125 LEU A C 1
ATOM 925 O O . LEU A 1 125 ? -21.015 -3.896 2.713 1.00 68.25 125 LEU A O 1
ATOM 929 N N . ARG A 1 126 ? -19.547 -5.219 3.776 1.00 65.25 126 ARG A N 1
ATOM 930 C CA . ARG A 1 126 ? -20.580 -6.087 4.370 1.00 65.25 126 ARG A CA 1
ATOM 931 C C . ARG A 1 126 ? -21.482 -5.373 5.379 1.00 65.25 126 ARG A C 1
ATOM 933 O O . ARG A 1 126 ? -22.579 -5.855 5.628 1.00 65.25 126 ARG A O 1
ATOM 940 N N . ARG A 1 127 ? -21.041 -4.251 5.955 1.00 60.22 127 ARG A N 1
ATOM 941 C CA . ARG A 1 127 ? -21.839 -3.414 6.867 1.00 60.22 127 ARG A CA 1
ATOM 942 C C . ARG A 1 127 ? -22.593 -2.285 6.145 1.00 60.22 127 ARG A C 1
ATOM 944 O O . ARG A 1 127 ? -23.235 -1.486 6.815 1.00 60.22 127 ARG A O 1
ATOM 951 N N . GLY A 1 128 ? -22.541 -2.216 4.808 1.00 56.72 128 GLY A N 1
ATOM 952 C CA . GLY A 1 128 ? -23.290 -1.234 4.009 1.00 56.72 128 GLY A CA 1
ATOM 953 C C . GLY A 1 128 ? -22.769 0.204 4.106 1.00 56.72 128 GLY A C 1
ATOM 954 O O . GLY A 1 128 ? -23.466 1.137 3.719 1.00 56.72 128 GLY A O 1
ATOM 955 N N . SER A 1 129 ? -21.553 0.394 4.621 1.00 58.75 129 SER A N 1
ATOM 956 C CA . SER A 1 129 ? -20.944 1.709 4.814 1.00 58.75 129 SER A CA 1
ATOM 957 C C . SER A 1 129 ? -19.986 2.022 3.660 1.00 58.75 129 SER A C 1
ATOM 959 O O . SER A 1 129 ? -18.961 1.359 3.472 1.00 58.75 129 SER A O 1
ATOM 961 N N . LEU A 1 130 ? -20.345 3.028 2.852 1.00 57.53 130 LEU A N 1
ATOM 962 C CA . LEU A 1 130 ? -19.471 3.629 1.840 1.00 57.53 130 LEU A CA 1
ATOM 963 C C . LEU A 1 130 ? -18.417 4.480 2.548 1.00 57.53 130 LEU A C 1
ATOM 965 O O . LEU A 1 130 ? -18.582 5.680 2.752 1.00 57.53 130 LEU A O 1
ATOM 969 N N . SER A 1 131 ? -17.345 3.825 2.969 1.00 64.50 131 SER A N 1
ATOM 970 C CA . SER A 1 131 ? -16.245 4.462 3.681 1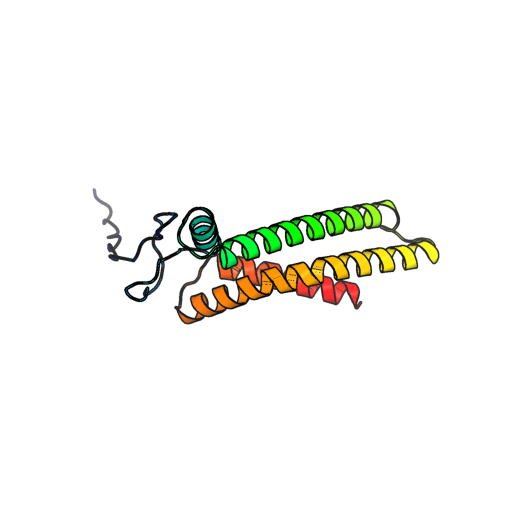.00 64.50 131 SER A CA 1
ATOM 971 C C . SER A 1 131 ? -15.106 4.852 2.740 1.00 64.50 131 SER A C 1
ATOM 973 O O . SER A 1 131 ? -14.906 4.257 1.678 1.00 64.50 131 SER A O 1
ATOM 975 N N . ASN A 1 132 ? -14.309 5.827 3.174 1.00 66.06 132 ASN A N 1
ATOM 976 C CA . ASN A 1 132 ? -13.121 6.323 2.474 1.00 66.06 132 ASN A CA 1
ATOM 977 C C . ASN A 1 132 ? -12.094 5.200 2.191 1.00 66.06 132 ASN A C 1
ATOM 979 O O . ASN A 1 132 ? -11.367 5.241 1.200 1.00 66.06 132 ASN A O 1
ATOM 983 N N . ASP A 1 133 ? -12.095 4.143 3.013 1.00 67.94 133 ASP A N 1
ATOM 984 C CA . ASP A 1 133 ? -11.255 2.953 2.833 1.00 67.94 133 ASP A CA 1
ATOM 985 C C . ASP A 1 133 ? -11.559 2.214 1.511 1.00 67.94 133 ASP A C 1
ATOM 987 O O . ASP A 1 133 ? -10.651 1.652 0.899 1.00 67.94 133 ASP A O 1
ATOM 991 N N . LEU A 1 134 ? -12.811 2.239 1.030 1.00 68.50 134 LEU A N 1
ATOM 992 C CA . LEU A 1 134 ? -13.199 1.600 -0.233 1.00 68.50 134 LEU A CA 1
ATOM 993 C C . LEU A 1 134 ? -12.638 2.369 -1.436 1.00 68.50 134 LEU A C 1
ATOM 995 O O . LEU A 1 134 ? -12.107 1.772 -2.373 1.00 68.50 134 LEU A O 1
ATOM 999 N N . LEU A 1 135 ? -12.710 3.701 -1.380 1.00 76.12 135 LEU A N 1
ATOM 1000 C CA . LEU A 1 135 ? -12.159 4.579 -2.408 1.00 76.12 135 LEU A CA 1
ATOM 1001 C C . LEU A 1 135 ? -10.639 4.401 -2.507 1.00 76.12 135 LEU A C 1
ATOM 1003 O O . LEU A 1 135 ? -10.111 4.163 -3.593 1.00 76.12 135 LEU A O 1
ATOM 1007 N N . LEU A 1 136 ? -9.947 4.411 -1.365 1.00 72.69 136 LEU A N 1
ATOM 1008 C CA . LEU A 1 136 ? -8.506 4.162 -1.300 1.00 72.69 136 LEU A CA 1
ATOM 1009 C C . LEU A 1 136 ? -8.137 2.775 -1.841 1.00 72.69 136 LEU A C 1
ATOM 1011 O O . LEU A 1 136 ? -7.216 2.658 -2.650 1.00 72.69 136 LEU A O 1
ATOM 1015 N N . LEU A 1 137 ? -8.872 1.728 -1.450 1.00 74.31 137 LEU A N 1
ATOM 1016 C CA . LEU A 1 137 ? -8.620 0.365 -1.918 1.00 74.31 137 LEU A CA 1
ATOM 1017 C C . LEU A 1 137 ? -8.765 0.250 -3.440 1.00 74.31 137 LEU A C 1
ATOM 1019 O O . LEU A 1 137 ? -7.908 -0.345 -4.089 1.00 74.31 137 LEU A O 1
ATOM 1023 N N . THR A 1 138 ? -9.820 0.832 -4.018 1.00 78.56 138 THR A N 1
ATOM 1024 C CA . THR A 1 138 ? -10.040 0.785 -5.474 1.00 78.56 138 THR A CA 1
ATOM 1025 C C . THR A 1 138 ? -8.943 1.512 -6.249 1.00 78.56 138 THR A C 1
ATOM 1027 O O . THR A 1 138 ? -8.447 0.968 -7.234 1.00 78.56 138 THR A O 1
ATOM 1030 N N . GLY A 1 139 ? -8.499 2.684 -5.781 1.00 79.62 139 GLY A N 1
ATOM 1031 C CA . GLY A 1 139 ? -7.403 3.427 -6.407 1.00 79.62 139 GLY A CA 1
ATOM 1032 C C . GLY A 1 139 ? -6.076 2.664 -6.373 1.00 79.62 139 GLY A C 1
ATOM 1033 O O . GLY A 1 139 ? -5.408 2.533 -7.400 1.00 79.62 139 GLY A O 1
ATOM 1034 N N . VAL A 1 140 ? -5.719 2.094 -5.218 1.00 78.00 140 VAL A N 1
ATOM 1035 C CA . VAL A 1 140 ? -4.493 1.291 -5.068 1.00 78.00 140 VAL A CA 1
ATOM 1036 C C . VAL A 1 140 ? -4.559 0.018 -5.916 1.00 78.00 140 VAL A C 1
ATOM 1038 O O . VAL A 1 140 ? -3.585 -0.320 -6.589 1.00 78.00 140 VAL A O 1
ATOM 1041 N N . ALA A 1 141 ? -5.705 -0.667 -5.936 1.00 77.25 141 ALA A N 1
ATOM 1042 C CA . ALA A 1 141 ? -5.901 -1.857 -6.759 1.00 77.25 141 ALA A CA 1
ATOM 1043 C C . ALA A 1 141 ? -5.777 -1.537 -8.257 1.00 77.25 141 ALA A C 1
ATOM 1045 O O . ALA A 1 141 ? -5.081 -2.250 -8.978 1.00 77.25 141 ALA A O 1
ATOM 1046 N N . ALA A 1 142 ? -6.387 -0.442 -8.719 1.00 81.62 142 ALA A N 1
ATOM 1047 C CA . ALA A 1 142 ? -6.284 -0.003 -10.107 1.00 81.62 142 ALA A CA 1
ATOM 1048 C C . ALA A 1 142 ? -4.833 0.319 -10.497 1.00 81.62 142 ALA A C 1
ATOM 1050 O O . ALA A 1 142 ? -4.351 -0.167 -11.520 1.00 81.62 142 ALA A O 1
ATOM 1051 N N . ALA A 1 143 ? -4.110 1.072 -9.662 1.00 77.75 143 ALA A N 1
ATOM 1052 C CA . ALA A 1 143 ? -2.703 1.391 -9.900 1.00 77.75 143 ALA A CA 1
ATOM 1053 C C . ALA A 1 143 ? -1.821 0.129 -9.949 1.00 77.75 143 ALA A C 1
ATOM 1055 O O . ALA A 1 143 ? -0.962 0.011 -10.824 1.00 77.75 143 ALA A O 1
ATOM 1056 N N . ALA A 1 144 ? -2.062 -0.840 -9.059 1.00 74.88 144 ALA A N 1
ATOM 1057 C CA . ALA A 1 144 ? -1.339 -2.109 -9.047 1.00 74.88 144 ALA A CA 1
ATOM 1058 C C . ALA A 1 144 ? -1.588 -2.928 -10.322 1.00 74.88 144 ALA A C 1
ATOM 1060 O O . ALA A 1 144 ? -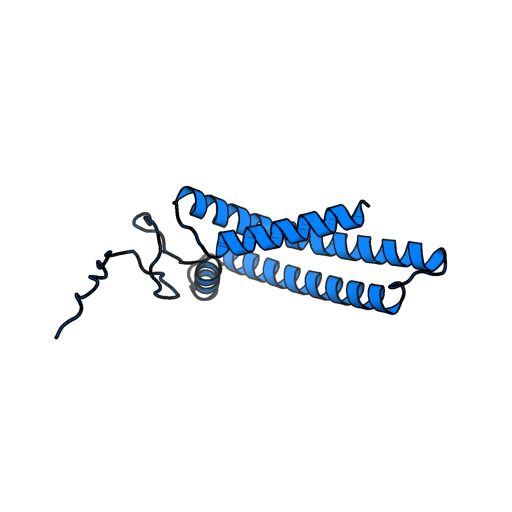0.639 -3.435 -10.918 1.00 74.88 144 ALA A O 1
ATOM 1061 N N . VAL A 1 145 ? -2.843 -3.012 -10.777 1.00 80.94 145 VAL A N 1
ATOM 1062 C CA . VAL A 1 145 ? -3.196 -3.704 -12.026 1.00 80.94 145 VAL A CA 1
ATOM 1063 C C . VAL A 1 145 ? -2.514 -3.045 -13.221 1.00 80.94 145 VAL A C 1
ATOM 1065 O O . VAL A 1 145 ? -1.895 -3.742 -14.021 1.00 80.94 145 VAL A O 1
ATOM 1068 N N . VAL A 1 146 ? -2.572 -1.714 -13.328 1.00 80.06 146 VAL A N 1
ATOM 1069 C CA . VAL A 1 146 ? -1.904 -0.979 -14.413 1.00 80.06 146 VAL A CA 1
ATOM 1070 C C . VAL A 1 146 ? -0.398 -1.226 -14.393 1.00 80.06 146 VAL A C 1
ATOM 1072 O O . VAL A 1 146 ? 0.175 -1.493 -15.444 1.00 80.06 146 VAL A O 1
ATOM 1075 N N . SER A 1 147 ? 0.228 -1.196 -13.214 1.00 72.62 147 SER A N 1
ATOM 1076 C CA . SER A 1 147 ? 1.663 -1.455 -13.057 1.00 72.62 147 SER A CA 1
ATOM 1077 C C . SER A 1 147 ? 2.042 -2.853 -13.555 1.00 72.62 147 SER A C 1
ATOM 1079 O O . SER A 1 147 ? 2.912 -2.998 -14.406 1.00 72.62 147 SER A O 1
ATOM 1081 N N . VAL A 1 148 ? 1.309 -3.883 -13.123 1.00 76.75 148 VAL A N 1
ATOM 1082 C CA . VAL A 1 148 ? 1.539 -5.276 -13.534 1.00 76.75 148 VAL A CA 1
ATOM 1083 C C . VAL A 1 148 ? 1.327 -5.472 -15.040 1.00 76.75 148 VAL A C 1
ATOM 1085 O O . VAL A 1 148 ? 2.147 -6.104 -15.705 1.00 76.75 148 VAL A O 1
ATOM 1088 N N . VAL A 1 149 ? 0.258 -4.900 -15.601 1.00 80.06 149 VAL A N 1
ATOM 1089 C CA . VAL A 1 149 ? -0.032 -4.980 -17.042 1.00 80.06 149 VAL A CA 1
ATOM 1090 C C . VAL A 1 149 ? 1.030 -4.249 -17.865 1.00 80.06 149 VAL A C 1
ATOM 1092 O O . VAL A 1 149 ? 1.421 -4.742 -18.918 1.00 80.06 149 VAL A O 1
ATOM 1095 N N . ALA A 1 150 ? 1.517 -3.102 -17.392 1.00 71.31 150 ALA A N 1
ATOM 1096 C CA . ALA A 1 150 ? 2.572 -2.334 -18.049 1.00 71.31 150 ALA A CA 1
ATOM 1097 C C . ALA A 1 150 ? 3.968 -2.965 -17.912 1.00 71.31 150 ALA A C 1
ATOM 1099 O O . ALA A 1 150 ? 4.880 -2.563 -18.629 1.00 71.31 150 ALA A O 1
ATOM 1100 N N . THR A 1 151 ? 4.169 -3.900 -16.982 1.00 68.06 151 THR A N 1
ATOM 1101 C CA . THR A 1 151 ? 5.402 -4.698 -16.892 1.00 68.06 151 THR A CA 1
ATOM 1102 C C . THR A 1 151 ? 5.344 -5.947 -17.769 1.00 68.06 151 THR A C 1
ATOM 1104 O O . THR A 1 151 ? 6.379 -6.387 -18.252 1.00 68.06 151 THR A O 1
ATOM 1107 N N . MET A 1 152 ? 4.158 -6.529 -17.979 1.00 70.25 152 MET A N 1
ATOM 1108 C CA . MET A 1 152 ? 3.988 -7.720 -18.826 1.00 70.25 152 MET A CA 1
ATOM 1109 C C . MET A 1 152 ? 3.822 -7.420 -20.326 1.00 70.25 152 MET A C 1
ATOM 1111 O O . MET A 1 152 ? 3.879 -8.351 -21.128 1.00 70.25 152 MET A O 1
ATOM 1115 N N . ARG A 1 153 ? 3.572 -6.162 -20.700 1.00 55.66 153 ARG A N 1
ATOM 1116 C CA . ARG A 1 153 ? 3.521 -5.684 -22.090 1.00 55.66 153 ARG A CA 1
ATOM 1117 C C . ARG A 1 153 ? 4.860 -5.114 -22.519 1.00 55.66 153 ARG A C 1
ATOM 1119 O O . ARG A 1 153 ? 5.216 -5.358 -23.690 1.00 55.66 153 ARG A O 1
#